Protein AF-A0A1V4HSR7-F1 (afdb_monomer)

Nearest PDB structures (foldseek):
  7r0w-assembly1_V  TM=8.696E-01  e=1.160E-03  Synechocystis
  6th6-assembly1_Af  TM=7.946E-01  e=2.249E-02  Thermococcus kodakarensis KOD1
  6tmf-assembly1_F  TM=7.975E-01  e=2.707E-02  Thermococcus celer Vu 13 = JCM 8558
  7zai-assembly1_E  TM=7.085E-01  e=1.651E-02  Pyrococcus abyssi GE5
  8jvz-assembly2_B  TM=8.352E-01  e=3.465E-02  synthetic construct

Sequence (84 aa):
MTQEQEYLFKEGQTVRLLKNLDVNVHAILHLLGQKGVVEQRYRNMMHRTNWYNVRFPSGEIEPFEEDELDSRFKKRKPLKEDEL

Secondary structure (DSSP, 8-state):
-------SS-TT-EEEE-S------GGGGGGTT-EEEEEEEEE-TTT--EEEEEE-TTS-EEEEEGGGEE---S--PPP-----

Radius of gyration: 14.98 Å; Cα contacts (8 Å, |Δi|>4): 120; chains: 1; bounding box: 29×43×39 Å

Foldseek 3Di:
DPPPPDDPDDAQAKKAFDQPDPDPDPPCNVRHRFIWGFHDWDQDPVVRFIKTFTQGPVRDTDIDTSVRIGRPPDDPPPPPPDPD

pLDDT: mean 77.93, std 18.19, range [37.47, 96.06]

Organism: NCBI:txid1469647

Mean predicted aligned error: 9.39 Å

Solvent-accessible surface area (backbone atoms only — not comparable to full-atom values): 5396 Å² total; per-residue (Å²): 133,83,76,75,78,78,70,92,72,53,70,74,36,66,33,26,35,47,73,83,63,93,6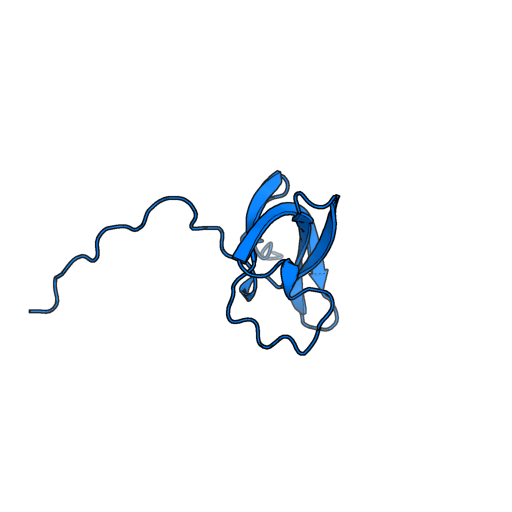6,90,49,78,89,49,60,87,48,47,59,37,63,25,30,24,70,42,76,48,73,40,80,90,78,73,42,53,32,33,34,30,38,34,88,89,70,51,73,48,77,41,48,60,91,48,50,42,68,77,85,72,70,83,68,75,81,78,87,81,89,126

Structure (mmCIF, N/CA/C/O backbone):
data_AF-A0A1V4HSR7-F1
#
_entry.id   AF-A0A1V4HSR7-F1
#
loop_
_atom_site.group_PDB
_atom_site.id
_atom_site.type_symbol
_atom_site.label_atom_id
_atom_site.label_alt_id
_atom_site.label_comp_id
_atom_site.label_asym_id
_atom_site.label_entity_id
_atom_site.label_seq_id
_atom_site.pdbx_PDB_ins_code
_atom_site.Cartn_x
_atom_site.Cartn_y
_atom_site.Cartn_z
_atom_site.occupancy
_atom_site.B_iso_or_equiv
_atom_site.auth_seq_id
_atom_site.auth_comp_id
_atom_site.auth_asym_id
_atom_site.auth_atom_id
_atom_site.pdbx_PDB_model_num
ATOM 1 N N . MET A 1 1 ? 19.011 16.566 15.553 1.00 37.47 1 MET A N 1
ATOM 2 C CA . MET A 1 1 ? 17.576 16.603 15.207 1.00 37.47 1 MET A CA 1
ATOM 3 C C . MET A 1 1 ? 17.364 15.581 14.108 1.00 37.47 1 MET A C 1
ATOM 5 O O . MET A 1 1 ? 17.816 15.811 12.996 1.00 37.47 1 MET A O 1
ATOM 9 N N . THR A 1 2 ? 16.823 14.408 14.427 1.00 45.62 2 THR A N 1
ATOM 10 C CA . THR A 1 2 ? 16.428 13.434 13.405 1.00 45.62 2 THR A CA 1
ATOM 11 C C . THR A 1 2 ? 15.177 13.981 12.741 1.00 45.62 2 THR A C 1
ATOM 13 O O . THR A 1 2 ? 14.140 14.080 13.387 1.00 45.62 2 THR A O 1
ATOM 16 N N . GLN A 1 3 ? 15.299 14.417 11.488 1.00 47.25 3 GLN A N 1
ATOM 17 C CA . GLN A 1 3 ? 14.140 14.640 10.632 1.00 47.25 3 GLN A CA 1
ATOM 18 C C . GLN A 1 3 ? 13.374 13.313 10.621 1.00 47.25 3 GLN A C 1
ATOM 20 O O . GLN A 1 3 ? 13.883 12.320 10.099 1.00 47.25 3 GLN A O 1
ATOM 25 N N . GLU A 1 4 ? 12.219 13.256 11.287 1.00 55.81 4 GLU A N 1
ATOM 26 C CA . GLU A 1 4 ? 11.295 12.143 11.108 1.00 55.81 4 GLU A CA 1
ATOM 27 C C . GLU A 1 4 ? 10.905 12.166 9.637 1.00 55.81 4 GLU A C 1
ATOM 29 O O . GLU A 1 4 ? 10.227 13.077 9.165 1.00 55.81 4 GLU A O 1
ATOM 34 N N . GLN A 1 5 ? 11.460 11.224 8.885 1.00 62.84 5 GLN A N 1
ATOM 35 C CA . GLN A 1 5 ? 11.170 11.090 7.474 1.00 62.84 5 GLN A CA 1
ATOM 36 C C . GLN A 1 5 ? 9.707 10.646 7.379 1.00 62.84 5 GLN A C 1
ATOM 38 O O . GLN A 1 5 ? 9.347 9.568 7.853 1.00 62.84 5 GLN A O 1
ATOM 43 N N . GLU A 1 6 ? 8.856 11.546 6.894 1.00 79.44 6 GLU A N 1
ATOM 44 C CA . GLU A 1 6 ? 7.404 11.414 6.965 1.00 79.44 6 GLU A CA 1
ATOM 45 C C . GLU A 1 6 ? 6.924 10.313 6.010 1.00 79.44 6 GLU A C 1
ATOM 47 O O . GLU A 1 6 ? 7.233 10.331 4.821 1.00 79.44 6 GLU A O 1
ATOM 52 N N . TYR A 1 7 ? 6.185 9.333 6.532 1.00 82.75 7 TYR A N 1
ATOM 53 C CA . TYR A 1 7 ? 5.511 8.330 5.706 1.00 82.75 7 TYR A CA 1
ATOM 54 C C . TYR A 1 7 ? 4.335 8.980 4.969 1.00 82.75 7 TYR A C 1
ATOM 56 O O . TYR A 1 7 ? 3.472 9.575 5.620 1.00 82.75 7 TYR A O 1
ATOM 64 N N . LEU A 1 8 ? 4.232 8.788 3.649 1.00 86.81 8 LEU A N 1
ATOM 65 C CA . LEU A 1 8 ? 3.119 9.333 2.857 1.00 86.81 8 LEU A CA 1
ATOM 66 C C . LEU A 1 8 ? 1.754 8.750 3.243 1.00 86.81 8 LEU A C 1
ATOM 68 O O . LEU A 1 8 ? 0.746 9.463 3.220 1.00 86.81 8 LEU A O 1
ATOM 72 N N . PHE A 1 9 ? 1.708 7.462 3.592 1.00 90.00 9 PHE A N 1
ATOM 73 C CA . PHE A 1 9 ? 0.473 6.780 3.981 1.00 90.00 9 PHE A CA 1
ATOM 74 C C . PHE A 1 9 ? 0.429 6.455 5.478 1.00 90.00 9 PHE A C 1
ATOM 76 O O . PHE A 1 9 ? 1.445 6.188 6.132 1.00 90.00 9 PHE A O 1
ATOM 83 N N . LYS A 1 10 ? -0.786 6.477 6.029 1.00 91.25 10 LYS A N 1
ATOM 84 C CA . LYS A 1 10 ? -1.078 6.142 7.429 1.00 91.25 10 LYS A CA 1
ATOM 85 C C . LYS A 1 10 ? -1.648 4.731 7.539 1.00 91.25 10 LYS A C 1
ATOM 87 O O . LYS A 1 10 ? -2.328 4.264 6.633 1.00 91.25 10 LYS A O 1
ATOM 92 N N . GLU A 1 11 ? -1.433 4.082 8.676 1.00 92.94 11 GLU A N 1
ATOM 93 C CA . GLU A 1 11 ? -2.130 2.834 9.006 1.00 92.94 11 GLU A CA 1
ATOM 94 C C . GLU A 1 11 ? -3.649 3.074 9.058 1.00 92.94 11 GLU A C 1
ATOM 96 O O . GLU A 1 11 ? -4.118 4.141 9.463 1.00 92.94 11 GLU A O 1
ATOM 101 N N . GLY A 1 12 ? -4.422 2.110 8.564 1.00 93.12 12 GLY A N 1
ATOM 102 C CA . GLY A 1 12 ? -5.862 2.218 8.330 1.00 93.12 12 GLY A CA 1
ATOM 103 C C . GLY A 1 12 ? -6.253 2.999 7.068 1.00 93.12 12 GLY A C 1
ATOM 104 O O . GLY A 1 12 ? -7.436 3.049 6.726 1.00 93.12 12 GLY A O 1
ATOM 105 N N . GLN A 1 13 ? -5.306 3.605 6.343 1.00 92.75 13 GLN A N 1
ATOM 106 C CA . GLN A 1 13 ? -5.607 4.342 5.116 1.00 92.75 13 GLN A CA 1
ATOM 107 C C . GLN A 1 13 ? -5.890 3.392 3.949 1.00 92.75 13 GLN A C 1
ATOM 109 O O . GLN A 1 13 ? -5.143 2.451 3.697 1.00 92.75 13 GLN A O 1
ATOM 114 N N . THR A 1 14 ? -6.942 3.677 3.178 1.00 93.94 14 THR A N 1
ATOM 115 C CA . THR A 1 14 ? -7.200 2.974 1.916 1.00 93.94 14 THR A CA 1
ATOM 116 C C . THR A 1 14 ? -6.306 3.516 0.799 1.00 93.94 14 THR A C 1
ATOM 118 O O . THR A 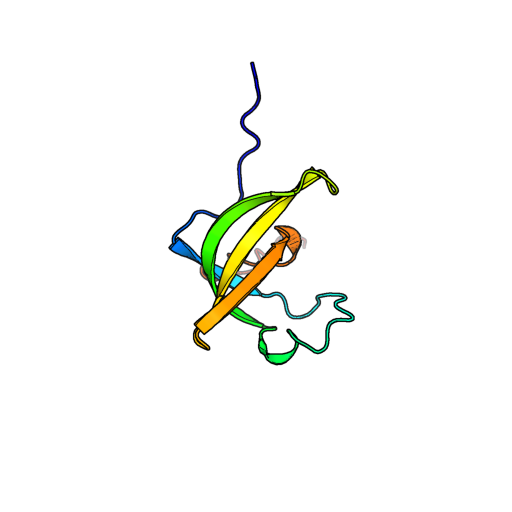1 14 ? -6.331 4.715 0.506 1.00 93.94 14 THR A O 1
ATOM 121 N N . VAL A 1 15 ? -5.573 2.623 0.141 1.00 92.81 15 VAL A N 1
ATOM 122 C CA . VAL A 1 15 ? -4.657 2.894 -0.979 1.00 92.81 15 VAL A CA 1
ATOM 123 C C . VAL A 1 15 ? -4.990 1.992 -2.169 1.00 92.81 15 VAL A C 1
ATOM 125 O O . VAL A 1 15 ? -5.675 0.980 -2.019 1.00 92.81 15 VAL A O 1
ATOM 128 N N . ARG A 1 16 ? -4.604 2.402 -3.379 1.00 92.06 16 ARG A N 1
ATOM 129 C CA . ARG A 1 16 ? -4.725 1.593 -4.595 1.00 92.06 16 ARG A CA 1
ATOM 130 C C . ARG A 1 16 ? -3.361 1.07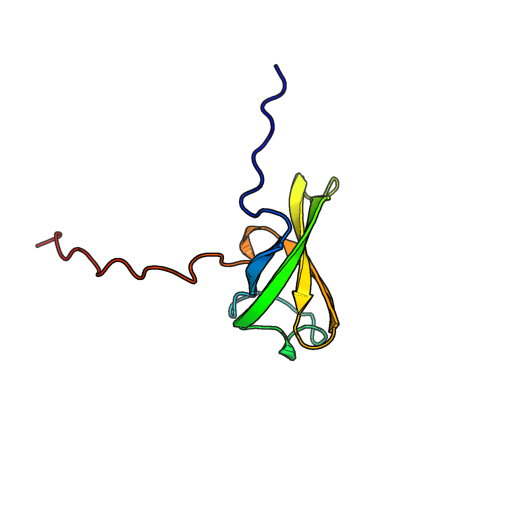5 -4.984 1.00 92.06 16 ARG A C 1
ATOM 132 O O . ARG A 1 16 ? -2.437 1.878 -5.036 1.00 92.06 16 ARG A O 1
ATOM 139 N N . LEU A 1 17 ? -3.276 -0.186 -5.382 1.00 89.31 17 LEU A N 1
ATOM 140 C CA . LEU A 1 17 ? -2.089 -0.661 -6.079 1.00 89.31 17 LEU A CA 1
ATOM 141 C C . LEU A 1 17 ? -2.071 -0.102 -7.509 1.00 89.31 17 LEU A C 1
ATOM 143 O O . LEU A 1 17 ? -3.078 -0.186 -8.222 1.00 89.31 17 LEU A O 1
ATOM 147 N N . LEU A 1 18 ? -0.966 0.505 -7.938 1.00 86.88 18 LEU A N 1
ATOM 148 C CA . LEU A 1 18 ? -0.838 1.028 -9.299 1.00 86.88 18 LEU A CA 1
ATOM 149 C C . LEU A 1 18 ? -0.844 -0.105 -10.336 1.00 86.88 18 LEU A C 1
ATOM 151 O O . LEU A 1 18 ? -0.391 -1.210 -10.079 1.00 86.88 18 LEU A O 1
ATOM 155 N N . LYS A 1 19 ? -1.383 0.164 -11.533 1.00 70.69 19 LYS A N 1
ATOM 156 C CA . LYS A 1 19 ? -1.485 -0.836 -12.617 1.00 70.69 19 LYS A CA 1
ATOM 157 C C . LYS A 1 19 ? -0.213 -0.989 -13.453 1.00 70.69 19 LYS A C 1
ATOM 159 O O . LYS A 1 19 ? -0.094 -1.969 -14.173 1.00 70.69 19 LYS A O 1
ATOM 164 N N . ASN A 1 20 ? 0.695 -0.019 -13.371 1.00 67.19 20 ASN A N 1
ATOM 165 C CA . ASN A 1 20 ? 1.904 0.056 -14.195 1.00 67.19 20 ASN A CA 1
ATOM 166 C C . ASN A 1 20 ? 3.147 -0.306 -13.382 1.00 67.19 20 ASN A C 1
ATOM 168 O O . ASN A 1 20 ? 4.194 0.314 -13.539 1.00 67.19 20 ASN A O 1
ATOM 172 N N . LEU A 1 21 ? 2.999 -1.255 -12.464 1.00 68.38 21 LEU A N 1
ATOM 173 C CA . LEU A 1 21 ? 4.136 -1.779 -11.736 1.00 68.38 21 LEU A CA 1
ATOM 174 C C . LEU A 1 21 ? 4.949 -2.656 -12.674 1.00 68.38 21 LEU A C 1
ATOM 176 O O . LEU A 1 21 ? 4.391 -3.514 -13.360 1.00 68.38 21 LEU A O 1
ATOM 180 N N . ASP A 1 22 ? 6.260 -2.440 -12.692 1.00 63.16 22 ASP A N 1
ATOM 181 C CA . ASP A 1 22 ? 7.217 -3.244 -13.454 1.00 63.16 22 ASP A CA 1
ATOM 182 C C . ASP A 1 22 ? 7.492 -4.562 -12.705 1.00 63.16 22 ASP A C 1
ATOM 184 O O . ASP A 1 22 ? 8.618 -4.928 -12.371 1.00 63.16 22 ASP A O 1
ATOM 188 N N . VAL A 1 23 ? 6.412 -5.243 -12.317 1.00 56.25 23 VAL A N 1
ATOM 189 C CA . VAL A 1 23 ? 6.459 -6.427 -11.466 1.00 56.25 23 VAL A CA 1
ATOM 190 C C . VAL A 1 23 ? 6.461 -7.671 -12.327 1.00 56.25 23 VAL A C 1
ATOM 192 O O . VAL A 1 23 ? 5.441 -8.130 -12.833 1.00 56.25 23 VAL A O 1
ATOM 195 N N . ASN A 1 24 ? 7.635 -8.292 -12.379 1.00 55.53 24 ASN A N 1
ATOM 196 C CA . ASN A 1 24 ? 7.847 -9.672 -12.820 1.00 55.53 24 ASN A CA 1
ATOM 197 C C . ASN A 1 24 ? 7.182 -10.723 -11.898 1.00 55.53 24 ASN A C 1
ATOM 199 O O . ASN A 1 24 ? 7.484 -11.913 -11.976 1.00 55.53 24 ASN A O 1
ATOM 203 N N . VAL A 1 25 ? 6.286 -10.312 -10.997 1.00 63.72 25 VAL A N 1
ATOM 204 C CA . VAL A 1 25 ? 5.715 -11.167 -9.958 1.00 63.72 25 VAL A CA 1
ATOM 205 C C . VAL A 1 25 ? 4.286 -11.527 -10.341 1.00 63.72 25 VAL A C 1
ATOM 207 O O . VAL A 1 25 ? 3.326 -10.825 -10.030 1.00 63.72 25 VAL A O 1
ATOM 210 N N . HIS A 1 26 ? 4.146 -12.675 -11.007 1.00 64.31 26 HIS A N 1
ATOM 211 C CA . HIS A 1 26 ? 2.853 -13.248 -11.401 1.00 64.31 26 HIS A CA 1
ATOM 212 C C . HIS A 1 26 ? 1.873 -13.377 -10.215 1.00 64.31 26 HIS A C 1
ATOM 214 O O . HIS A 1 26 ? 0.662 -13.339 -10.410 1.00 64.31 26 HIS A O 1
ATOM 220 N N . ALA A 1 27 ? 2.404 -13.487 -8.991 1.00 73.88 27 ALA A N 1
ATOM 221 C CA . ALA A 1 27 ? 1.647 -13.671 -7.757 1.00 73.88 27 ALA A CA 1
ATOM 222 C C . ALA A 1 27 ? 0.808 -12.460 -7.319 1.00 73.88 27 ALA A C 1
ATOM 224 O O . ALA A 1 27 ? -0.075 -12.645 -6.498 1.00 73.88 27 ALA A O 1
ATOM 225 N N . ILE A 1 28 ? 1.044 -11.251 -7.845 1.00 81.56 28 ILE A N 1
ATOM 226 C CA . ILE A 1 28 ? 0.290 -10.048 -7.437 1.00 81.56 28 ILE A CA 1
ATOM 227 C C . ILE A 1 28 ? -0.485 -9.394 -8.587 1.00 81.56 28 ILE A C 1
ATOM 229 O O . ILE A 1 28 ? -1.110 -8.348 -8.406 1.00 81.56 28 ILE A O 1
ATOM 233 N N . LEU A 1 29 ? -0.473 -9.998 -9.782 1.00 82.38 29 LEU A N 1
ATOM 234 C CA . LEU A 1 29 ? -1.152 -9.455 -10.964 1.00 82.38 29 LEU A CA 1
ATOM 235 C C . LEU A 1 29 ? -2.650 -9.241 -10.721 1.00 82.38 29 LEU A C 1
ATOM 237 O O . LEU A 1 29 ? -3.221 -8.260 -11.201 1.00 82.38 29 LEU A O 1
ATOM 241 N N . HIS A 1 30 ? -3.289 -10.125 -9.950 1.00 85.00 30 HIS A N 1
ATOM 242 C CA . HIS A 1 30 ? -4.707 -10.004 -9.611 1.00 85.00 30 HIS A CA 1
ATOM 243 C C . HIS A 1 30 ? -5.001 -8.829 -8.672 1.00 85.00 30 HIS A C 1
ATOM 245 O O . HIS A 1 30 ? -6.140 -8.365 -8.644 1.00 85.00 30 HIS A O 1
ATOM 251 N N . LEU A 1 31 ? -4.003 -8.315 -7.948 1.00 87.81 31 LEU A N 1
ATOM 252 C CA . LEU A 1 31 ? -4.126 -7.187 -7.019 1.00 87.81 31 LEU A CA 1
ATOM 253 C C . LEU A 1 31 ? -3.964 -5.823 -7.707 1.00 87.81 31 LEU A C 1
ATOM 255 O O . LEU A 1 31 ? -4.371 -4.798 -7.152 1.00 87.81 31 LEU A O 1
ATOM 259 N N . LEU A 1 32 ? -3.413 -5.779 -8.924 1.00 88.12 32 LEU A N 1
ATOM 260 C CA . LEU A 1 32 ? -3.160 -4.530 -9.648 1.00 88.12 32 LEU A CA 1
ATOM 261 C C . LEU A 1 32 ? -4.444 -3.715 -9.854 1.00 88.12 32 LEU A C 1
ATOM 263 O O . LEU A 1 32 ? -5.453 -4.178 -10.389 1.00 88.12 32 LEU A O 1
ATOM 267 N N . GLY A 1 33 ? -4.411 -2.444 -9.455 1.00 86.62 33 GLY A N 1
ATOM 268 C CA . GLY A 1 33 ? -5.562 -1.547 -9.526 1.00 86.62 33 GLY A CA 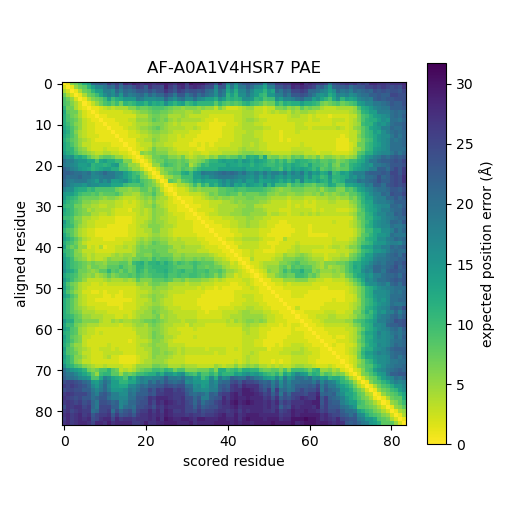1
ATOM 269 C C . GLY A 1 33 ? -6.625 -1.771 -8.447 1.00 86.62 33 GLY A C 1
ATOM 270 O O . GLY A 1 33 ? -7.565 -0.967 -8.383 1.00 86.62 33 GLY A O 1
ATOM 271 N N . GLN A 1 34 ? -6.502 -2.805 -7.606 1.00 90.81 34 GLN A N 1
ATOM 272 C CA . GLN A 1 34 ? -7.395 -3.016 -6.472 1.00 90.81 34 GLN A CA 1
ATOM 273 C C . GLN A 1 34 ? -7.106 -2.028 -5.342 1.00 90.81 34 GLN A C 1
ATOM 275 O O . GLN A 1 34 ? -6.026 -1.441 -5.245 1.00 90.81 34 GLN A O 1
ATOM 280 N N . LYS A 1 35 ? -8.110 -1.830 -4.485 1.00 93.06 35 LYS A N 1
ATOM 281 C CA . LYS A 1 35 ? -7.964 -1.044 -3.261 1.00 93.06 35 LYS A CA 1
ATOM 282 C C . LYS A 1 35 ? -7.634 -1.979 -2.110 1.00 93.06 35 LYS A C 1
ATOM 284 O O . LYS A 1 35 ? -8.315 -2.987 -1.954 1.00 93.06 35 LYS A O 1
ATOM 289 N N . GLY A 1 36 ? -6.675 -1.596 -1.287 1.00 94.19 36 GLY A N 1
ATOM 290 C CA . GLY A 1 36 ? -6.373 -2.253 -0.025 1.00 94.19 36 GLY A CA 1
ATOM 291 C C . GLY A 1 36 ? -6.244 -1.237 1.103 1.00 94.19 36 GLY A C 1
ATOM 292 O O . GLY A 1 36 ? -6.342 -0.026 0.888 1.00 94.19 36 GLY A O 1
ATOM 293 N N . VAL A 1 37 ? -6.067 -1.731 2.319 1.00 95.88 37 VAL A N 1
ATOM 294 C CA . VAL A 1 37 ? -5.890 -0.919 3.524 1.00 95.88 37 VAL A CA 1
ATOM 295 C C . VAL A 1 37 ? -4.472 -1.112 4.033 1.00 95.88 37 VAL A C 1
ATOM 297 O O . VAL A 1 37 ? -4.032 -2.245 4.202 1.00 95.88 37 VAL A O 1
ATOM 300 N N . VAL A 1 38 ? -3.763 -0.015 4.284 1.00 95.69 38 VAL A N 1
ATOM 301 C CA . VAL A 1 38 ? -2.441 -0.053 4.916 1.00 95.69 38 VAL A CA 1
ATOM 302 C C . VAL A 1 38 ? -2.604 -0.578 6.339 1.00 95.69 38 VAL A C 1
ATOM 304 O O . VAL A 1 38 ? -3.248 0.070 7.159 1.00 95.69 38 VAL A O 1
ATOM 307 N N . GLU A 1 39 ? -2.027 -1.732 6.644 1.00 95.50 39 GLU A N 1
ATOM 308 C CA . GLU A 1 39 ? -1.994 -2.264 8.009 1.00 95.50 39 GLU A CA 1
ATOM 309 C C . GLU A 1 39 ? -0.765 -1.811 8.776 1.00 95.50 39 GLU A C 1
ATOM 311 O O . GLU A 1 39 ? -0.865 -1.480 9.951 1.00 95.50 39 GLU A O 1
ATOM 316 N N . GLN A 1 40 ? 0.385 -1.800 8.111 1.00 94.06 40 GLN A N 1
ATOM 317 C CA . GLN A 1 40 ? 1.658 -1.509 8.748 1.00 94.06 40 GLN A CA 1
ATOM 318 C C . GLN A 1 40 ? 2.539 -0.719 7.794 1.00 94.06 40 GLN A C 1
ATOM 320 O O . GLN A 1 40 ? 2.513 -0.932 6.581 1.00 94.06 40 GLN A O 1
ATOM 325 N N . ARG A 1 41 ? 3.351 0.168 8.357 1.00 92.75 41 ARG A N 1
ATOM 326 C CA . ARG A 1 41 ? 4.389 0.915 7.643 1.00 92.75 41 ARG A CA 1
ATOM 327 C C . ARG A 1 41 ? 5.744 0.661 8.280 1.00 92.75 41 ARG A C 1
ATOM 329 O O . ARG A 1 41 ? 5.864 0.616 9.504 1.00 92.75 41 ARG A O 1
ATOM 336 N N . TYR A 1 42 ? 6.763 0.493 7.458 1.00 91.12 42 TYR A N 1
ATOM 337 C CA . TYR A 1 42 ? 8.121 0.272 7.929 1.00 91.12 42 TYR A CA 1
ATOM 338 C C . TYR A 1 42 ? 9.128 0.801 6.919 1.00 91.12 42 TYR A C 1
ATOM 340 O O . TYR A 1 42 ? 8.831 1.004 5.742 1.00 91.12 42 TYR A O 1
ATOM 348 N N . ARG A 1 43 ? 10.351 1.024 7.391 1.00 87.69 43 ARG A N 1
ATOM 349 C CA . ARG A 1 43 ? 11.459 1.399 6.524 1.00 87.69 43 ARG A CA 1
ATOM 350 C C . ARG A 1 43 ? 12.201 0.149 6.090 1.00 87.69 43 ARG A C 1
ATOM 352 O O . 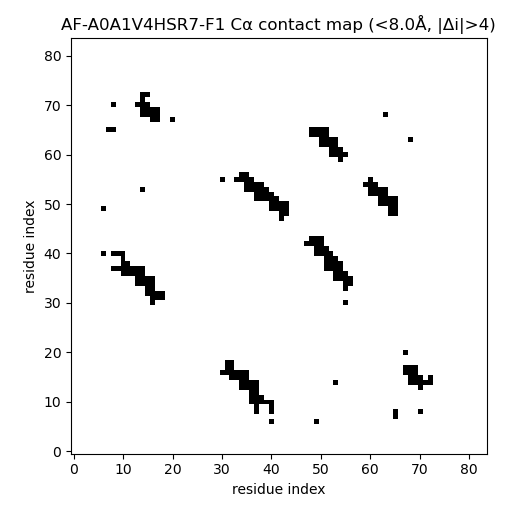ARG A 1 43 ? 12.713 -0.588 6.934 1.00 87.69 43 ARG A O 1
ATOM 359 N N . ASN A 1 44 ? 12.317 -0.065 4.786 1.00 86.19 44 ASN A N 1
ATOM 360 C CA . ASN A 1 44 ? 13.186 -1.109 4.276 1.00 86.19 44 ASN A CA 1
ATOM 361 C C . ASN A 1 44 ? 14.643 -0.636 4.391 1.00 86.19 44 ASN A C 1
ATOM 363 O O . ASN A 1 44 ? 15.051 0.335 3.754 1.00 86.19 44 ASN A O 1
ATOM 367 N N . MET A 1 45 ? 15.437 -1.296 5.238 1.00 82.12 45 MET A N 1
ATOM 368 C CA . MET A 1 45 ? 16.827 -0.893 5.482 1.00 82.12 45 MET A CA 1
ATOM 369 C C . MET A 1 45 ? 17.756 -1.174 4.295 1.00 82.12 45 MET A C 1
ATOM 371 O O . MET A 1 45 ? 18.761 -0.478 4.155 1.00 82.12 45 MET A O 1
ATOM 375 N N . MET A 1 46 ? 17.424 -2.146 3.436 1.00 80.75 46 MET A N 1
ATOM 376 C CA . MET A 1 46 ? 18.231 -2.473 2.255 1.00 80.75 46 MET A CA 1
ATOM 377 C C . MET A 1 46 ? 18.103 -1.397 1.177 1.00 80.75 46 MET A C 1
ATOM 379 O O . MET A 1 46 ? 19.112 -0.905 0.678 1.00 80.75 46 MET A O 1
ATOM 383 N N . HIS A 1 47 ? 16.873 -0.983 0.870 1.00 76.56 47 HIS A N 1
ATOM 384 C CA . HIS A 1 47 ? 16.592 -0.018 -0.201 1.00 76.56 47 HIS A CA 1
ATOM 385 C C . HIS A 1 47 ? 16.451 1.426 0.303 1.00 76.56 47 HIS A C 1
ATOM 387 O O . HIS A 1 47 ? 16.396 2.363 -0.486 1.00 76.56 47 HIS A O 1
ATOM 393 N N . ARG A 1 48 ? 16.439 1.627 1.630 1.00 82.69 48 ARG A N 1
ATOM 394 C CA . ARG A 1 48 ? 16.225 2.914 2.320 1.00 82.69 48 ARG A CA 1
ATOM 395 C C . ARG A 1 48 ? 14.897 3.603 1.972 1.00 82.69 48 ARG A C 1
ATOM 397 O O . ARG A 1 48 ? 14.746 4.775 2.327 1.00 82.69 48 ARG A O 1
ATOM 404 N N . THR A 1 49 ? 13.957 2.878 1.369 1.00 85.25 49 THR A N 1
ATOM 405 C CA . THR A 1 49 ? 12.613 3.317 0.971 1.00 85.25 49 THR A CA 1
ATOM 406 C C . THR A 1 49 ? 11.561 2.984 2.035 1.00 85.25 49 THR A C 1
ATOM 408 O O . THR A 1 49 ? 11.767 2.122 2.901 1.00 85.25 49 THR A O 1
ATOM 411 N N . ASN A 1 50 ? 10.435 3.700 1.996 1.00 89.50 50 ASN A N 1
ATOM 412 C CA . ASN A 1 50 ? 9.265 3.413 2.825 1.00 89.50 50 ASN A CA 1
ATOM 413 C C . ASN A 1 50 ? 8.445 2.296 2.183 1.00 89.50 50 ASN A C 1
ATOM 415 O O . ASN A 1 50 ? 8.189 2.326 0.980 1.00 89.50 50 ASN A O 1
ATOM 419 N N . TRP A 1 51 ? 8.042 1.329 2.998 1.00 92.81 51 TRP A N 1
ATOM 420 C CA . TRP A 1 51 ? 7.256 0.177 2.584 1.00 92.81 51 TRP A CA 1
ATOM 421 C C . TRP A 1 51 ? 5.997 0.057 3.441 1.00 92.81 51 TRP A C 1
ATOM 423 O O . TRP A 1 51 ? 5.966 0.462 4.611 1.00 92.81 51 TRP A O 1
ATOM 433 N N . TYR A 1 52 ? 4.958 -0.515 2.844 1.00 93.56 52 TYR A N 1
ATOM 434 C CA . TYR A 1 52 ? 3.621 -0.599 3.407 1.00 93.56 52 TYR A CA 1
ATOM 435 C C . TYR A 1 52 ? 3.053 -1.999 3.200 1.00 93.56 52 TYR A C 1
ATOM 437 O O . TYR A 1 52 ? 2.933 -2.461 2.069 1.00 93.56 52 TYR A O 1
ATOM 445 N N . ASN A 1 53 ? 2.646 -2.649 4.289 1.00 95.44 53 ASN A N 1
ATOM 446 C CA . ASN A 1 53 ? 1.849 -3.869 4.211 1.00 95.44 53 ASN A CA 1
ATOM 447 C C . ASN A 1 53 ? 0.402 -3.478 3.933 1.00 95.44 53 ASN A C 1
ATOM 449 O O . ASN A 1 53 ? -0.220 -2.774 4.737 1.00 95.44 53 ASN A O 1
ATOM 453 N N . VAL A 1 54 ? -0.131 -3.929 2.802 1.00 95.12 54 VAL A N 1
ATOM 454 C CA . VAL A 1 54 ? -1.482 -3.598 2.353 1.00 95.12 54 VAL A CA 1
ATOM 455 C C . VAL A 1 54 ? -2.343 -4.851 2.370 1.00 95.12 54 VAL A C 1
ATOM 457 O O . VAL A 1 54 ? -2.051 -5.831 1.691 1.00 95.12 54 VAL A O 1
ATOM 460 N N . ARG A 1 55 ? -3.440 -4.793 3.128 1.00 96.06 55 ARG A N 1
ATOM 461 C CA . ARG A 1 55 ? -4.459 -5.839 3.174 1.00 96.06 55 ARG A CA 1
ATOM 462 C C . ARG A 1 55 ? -5.518 -5.601 2.105 1.00 96.06 55 ARG A C 1
ATOM 464 O O . ARG A 1 55 ? -6.177 -4.556 2.105 1.00 96.06 55 ARG A O 1
ATOM 471 N N . PHE A 1 56 ? -5.728 -6.578 1.234 1.00 93.56 56 PHE A N 1
ATOM 472 C CA . PHE A 1 56 ? -6.752 -6.530 0.190 1.00 93.56 56 PHE A CA 1
ATOM 473 C C . PHE A 1 56 ? -8.052 -7.231 0.612 1.00 93.56 56 PHE A C 1
ATOM 475 O O . PHE A 1 56 ? -8.061 -8.006 1.569 1.00 93.56 56 PHE A O 1
ATOM 482 N N . PRO A 1 57 ? -9.174 -6.994 -0.098 1.00 90.44 57 PRO A N 1
ATOM 483 C CA . PRO A 1 57 ? -10.448 -7.663 0.172 1.00 90.44 57 PRO A CA 1
ATOM 484 C C . PRO A 1 57 ? -10.400 -9.190 0.045 1.00 90.44 57 PRO A C 1
ATOM 486 O O . PRO A 1 57 ? -11.242 -9.863 0.632 1.00 90.44 57 PRO A O 1
ATOM 489 N N . SER A 1 58 ? -9.424 -9.735 -0.692 1.00 89.88 58 SER A N 1
ATOM 490 C CA . SER A 1 58 ? -9.140 -11.176 -0.749 1.00 89.88 58 SER A CA 1
ATOM 491 C C . SER A 1 58 ? -8.672 -11.749 0.596 1.00 89.88 58 SER A C 1
ATOM 493 O O . SER A 1 58 ? -8.721 -12.959 0.789 1.00 89.88 58 SER A O 1
ATOM 495 N N . GLY A 1 59 ? -8.240 -10.896 1.531 1.00 90.44 59 GLY A N 1
ATOM 496 C CA . GLY A 1 59 ? -7.603 -11.283 2.790 1.00 90.44 59 GLY A CA 1
ATOM 497 C C . GLY A 1 59 ? -6.079 -11.385 2.695 1.00 90.44 59 GLY A C 1
ATOM 498 O O . GLY A 1 59 ? -5.425 -11.528 3.724 1.00 90.44 59 GLY A O 1
ATOM 499 N N . GLU A 1 60 ? -5.515 -11.272 1.491 1.00 91.69 60 GLU A N 1
ATOM 500 C CA . GLU A 1 60 ? -4.070 -11.257 1.259 1.00 91.69 60 GLU A CA 1
ATOM 501 C C . GLU A 1 60 ? -3.445 -9.969 1.804 1.00 91.69 60 GLU A C 1
ATOM 503 O O . GLU A 1 60 ? -4.048 -8.889 1.746 1.00 91.69 60 GLU A O 1
ATOM 508 N N . ILE A 1 61 ? -2.231 -10.098 2.336 1.00 94.12 61 ILE A N 1
ATOM 509 C CA . ILE A 1 61 ? -1.429 -8.992 2.853 1.00 94.12 61 ILE A CA 1
ATOM 510 C C . ILE A 1 61 ? -0.097 -9.049 2.129 1.00 94.12 61 ILE A C 1
ATOM 512 O O . ILE A 1 61 ? 0.660 -9.996 2.320 1.00 94.12 61 ILE A O 1
ATOM 516 N N . GLU A 1 62 ? 0.177 -8.030 1.326 1.00 92.62 62 GLU A N 1
ATOM 517 C CA . GLU A 1 62 ? 1.398 -7.956 0.530 1.00 92.62 62 GLU A CA 1
ATOM 518 C C . GLU A 1 62 ? 2.140 -6.636 0.800 1.00 92.62 62 GLU A C 1
ATOM 520 O O . GLU A 1 62 ? 1.495 -5.608 1.061 1.00 92.62 62 GLU A O 1
ATOM 525 N N . PRO A 1 63 ? 3.483 -6.656 0.791 1.00 92.38 63 PRO A N 1
ATOM 526 C CA . PRO A 1 63 ? 4.307 -5.477 0.998 1.00 92.38 63 PRO A CA 1
ATOM 527 C C . PRO A 1 63 ? 4.519 -4.708 -0.317 1.00 92.38 63 PRO A C 1
ATOM 529 O O . PRO A 1 63 ? 4.866 -5.305 -1.333 1.00 92.38 63 PRO A O 1
ATOM 532 N N . PHE A 1 64 ? 4.373 -3.382 -0.280 1.00 90.75 64 PHE A N 1
ATOM 533 C CA . PHE A 1 64 ? 4.600 -2.496 -1.432 1.00 90.75 64 PHE A CA 1
ATOM 534 C C . PHE A 1 64 ? 5.419 -1.267 -1.056 1.00 90.75 64 PHE A C 1
ATOM 536 O O . PHE A 1 64 ? 5.320 -0.766 0.070 1.00 90.75 64 PHE A O 1
ATOM 543 N N . GLU A 1 65 ? 6.192 -0.748 -2.004 1.00 90.62 65 GLU A N 1
ATOM 544 C CA . GLU A 1 65 ? 6.877 0.532 -1.847 1.00 90.62 65 GLU A CA 1
ATOM 545 C C . GLU A 1 65 ? 5.898 1.708 -1.935 1.00 90.62 65 GLU A C 1
ATOM 547 O O . GLU A 1 65 ? 4.786 1.612 -2.458 1.00 90.62 65 GLU A O 1
ATOM 552 N N . GLU A 1 66 ? 6.329 2.859 -1.425 1.00 88.12 66 GLU A N 1
ATOM 553 C CA . GLU A 1 66 ? 5.550 4.098 -1.465 1.00 88.12 66 GLU A CA 1
ATOM 554 C C . GLU A 1 66 ? 5.074 4.469 -2.880 1.00 88.12 66 GLU A C 1
ATOM 556 O O . GLU A 1 66 ? 3.900 4.792 -3.067 1.00 88.12 66 GLU A O 1
ATOM 561 N N . ASP A 1 67 ? 5.959 4.355 -3.872 1.00 87.06 67 ASP A N 1
ATOM 562 C CA . ASP A 1 67 ? 5.690 4.724 -5.267 1.00 87.06 67 ASP A CA 1
ATOM 563 C C . ASP A 1 67 ? 4.772 3.732 -5.993 1.00 87.06 67 ASP A C 1
ATOM 565 O O . ASP A 1 67 ? 4.261 4.030 -7.072 1.00 87.06 67 ASP A O 1
ATOM 569 N N . GLU A 1 68 ? 4.519 2.564 -5.401 1.00 88.50 68 GLU A N 1
ATOM 570 C CA . GLU A 1 68 ? 3.637 1.536 -5.955 1.00 88.50 68 GLU A CA 1
ATOM 571 C C . GLU A 1 68 ? 2.164 1.760 -5.585 1.00 88.50 68 GLU A C 1
ATOM 573 O O . GLU A 1 68 ? 1.254 1.121 -6.132 1.00 88.50 68 GLU A O 1
ATOM 578 N N . LEU A 1 69 ? 1.917 2.695 -4.667 1.00 89.81 69 LEU A N 1
ATOM 579 C CA . LEU A 1 69 ? 0.626 2.942 -4.052 1.00 89.81 69 LEU A CA 1
ATOM 580 C C . LEU A 1 69 ? 0.091 4.333 -4.400 1.00 89.81 69 LEU A C 1
ATOM 582 O O . LEU A 1 69 ? 0.796 5.335 -4.441 1.00 89.81 69 LEU A O 1
ATOM 586 N N . ASP A 1 70 ? -1.222 4.414 -4.597 1.00 88.19 70 ASP A N 1
ATOM 587 C CA . ASP A 1 70 ? -1.923 5.663 -4.884 1.00 88.19 70 ASP A CA 1
ATOM 588 C C . ASP A 1 70 ? -3.018 5.926 -3.844 1.00 88.19 70 ASP A C 1
ATOM 590 O O . ASP A 1 70 ? -3.966 5.150 -3.689 1.00 88.19 70 ASP A O 1
ATOM 594 N N . SER A 1 71 ? -2.912 7.051 -3.133 1.00 76.25 71 SER A N 1
ATOM 595 C CA . SER A 1 71 ? -3.920 7.522 -2.171 1.00 76.25 71 SER A CA 1
ATOM 596 C C . SER A 1 71 ? -4.958 8.465 -2.775 1.00 76.25 71 SER A C 1
ATOM 598 O O . SER A 1 71 ? -5.927 8.831 -2.097 1.00 76.25 71 SER A O 1
ATOM 600 N N . ARG A 1 72 ? -4.806 8.875 -4.043 1.00 66.62 72 ARG A N 1
ATOM 601 C CA . ARG A 1 72 ? -5.667 9.863 -4.710 1.00 66.62 72 ARG A CA 1
ATOM 602 C C . ARG A 1 72 ? -6.993 9.248 -5.164 1.00 66.62 72 ARG A C 1
ATOM 604 O O . ARG A 1 72 ? -7.426 9.398 -6.302 1.00 66.62 72 ARG A O 1
ATOM 611 N N . PHE A 1 73 ? -7.716 8.613 -4.245 1.00 55.50 73 PHE A N 1
ATOM 612 C CA . PHE A 1 73 ? -9.109 8.216 -4.467 1.00 55.50 73 PHE A CA 1
ATOM 613 C C . PHE A 1 73 ? -10.092 9.380 -4.403 1.00 55.50 73 PHE A C 1
ATOM 615 O O . PHE A 1 73 ? -11.234 9.241 -4.841 1.00 55.50 73 PHE A O 1
ATOM 622 N N . LYS A 1 74 ? -9.685 10.527 -3.853 1.00 43.41 74 LYS A N 1
ATOM 623 C CA . LYS A 1 74 ? -10.521 11.72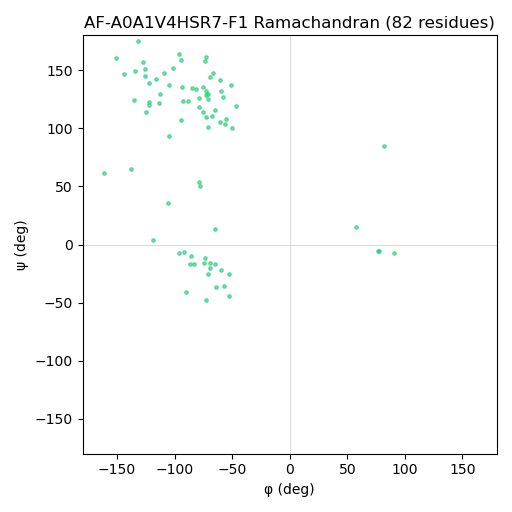3 -3.813 1.00 43.41 74 LYS A CA 1
ATOM 624 C C . LYS A 1 74 ? -9.817 12.885 -4.497 1.00 43.41 74 LYS A C 1
ATOM 626 O O . LYS A 1 74 ? -8.767 13.334 -4.058 1.00 43.41 74 LYS A O 1
ATOM 631 N N . LYS A 1 75 ? -10.519 13.403 -5.510 1.00 42.91 75 LYS A N 1
ATOM 632 C CA . LYS A 1 75 ? -10.264 14.618 -6.292 1.00 42.91 75 LYS A CA 1
ATOM 633 C C . LYS A 1 75 ? -9.242 14.440 -7.418 1.00 42.91 75 LYS A C 1
ATOM 635 O O . LYS A 1 75 ? -8.111 14.905 -7.336 1.00 42.91 75 LYS A O 1
ATOM 640 N N . ARG A 1 76 ? -9.741 13.972 -8.571 1.00 39.22 76 ARG A N 1
ATOM 641 C CA . ARG A 1 76 ? -9.469 14.730 -9.800 1.00 39.22 76 ARG A CA 1
ATOM 642 C C . ARG A 1 76 ? -9.846 16.181 -9.483 1.00 39.22 76 ARG A C 1
ATOM 644 O O . ARG A 1 76 ? -11.030 16.501 -9.421 1.00 39.22 76 ARG A O 1
ATOM 651 N N . LYS A 1 77 ? -8.866 17.039 -9.184 1.00 44.91 77 LYS A N 1
ATOM 652 C CA . LYS A 1 77 ? -9.055 18.451 -9.511 1.00 44.91 77 LYS A CA 1
ATOM 653 C C . LYS A 1 77 ? -9.260 18.469 -11.032 1.00 44.91 77 LYS A C 1
ATOM 655 O O . LYS A 1 77 ? -8.518 17.755 -11.713 1.00 44.91 77 LYS 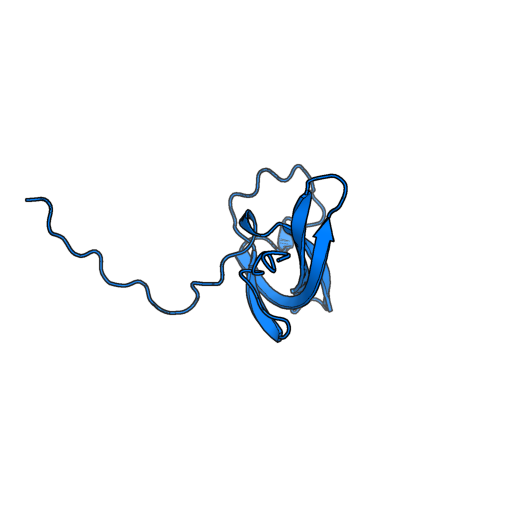A O 1
ATOM 660 N N . PRO A 1 78 ? -10.273 19.172 -11.563 1.00 41.00 78 PRO A N 1
ATOM 661 C CA . PRO A 1 78 ? -10.299 19.441 -12.993 1.00 41.00 78 PRO A CA 1
ATOM 662 C C . PRO A 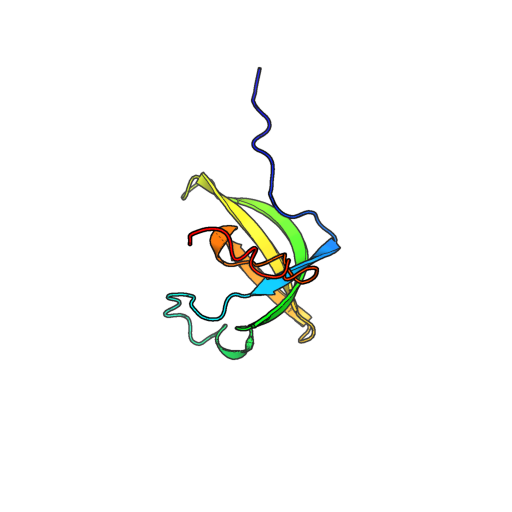1 78 ? -8.941 20.039 -13.360 1.00 41.00 78 PRO A C 1
ATOM 664 O O . PRO A 1 78 ? -8.382 20.815 -12.576 1.00 41.00 78 PRO A O 1
ATOM 667 N N . LEU A 1 79 ? -8.383 19.600 -14.487 1.00 44.88 79 LEU A N 1
ATOM 668 C CA . LEU A 1 79 ? -7.257 20.285 -15.106 1.00 44.88 79 LEU A CA 1
ATOM 669 C C . LEU A 1 79 ? -7.625 21.771 -15.114 1.00 44.88 79 LEU A C 1
ATOM 671 O O . LEU A 1 79 ? -8.675 22.135 -15.639 1.00 44.88 79 LEU A O 1
ATOM 675 N N . LYS A 1 80 ? -6.828 22.609 -14.446 1.00 43.22 80 LYS A N 1
ATOM 676 C CA . LYS A 1 80 ? -6.837 24.017 -14.811 1.00 43.22 80 LYS A CA 1
ATOM 677 C C . LYS A 1 80 ? -6.152 24.051 -16.168 1.00 43.22 80 LYS A C 1
ATOM 679 O O . LYS A 1 80 ? -4.943 23.857 -16.241 1.00 43.22 80 LYS A O 1
ATOM 684 N N . GLU A 1 81 ? -6.963 24.150 -17.212 1.00 51.56 81 GLU A N 1
ATOM 685 C CA . GLU A 1 81 ? -6.554 24.768 -18.465 1.00 51.56 81 GLU A CA 1
ATOM 686 C C . GLU A 1 81 ? -6.093 26.178 -18.099 1.00 51.56 81 GLU A C 1
ATOM 688 O O . GLU A 1 81 ? -6.923 26.992 -17.726 1.00 51.56 81 GLU A O 1
ATOM 693 N N . ASP A 1 82 ? -4.787 26.414 -18.071 1.00 52.69 82 ASP A N 1
ATOM 694 C CA . ASP A 1 82 ? -4.188 27.754 -18.084 1.00 52.69 82 ASP A CA 1
ATOM 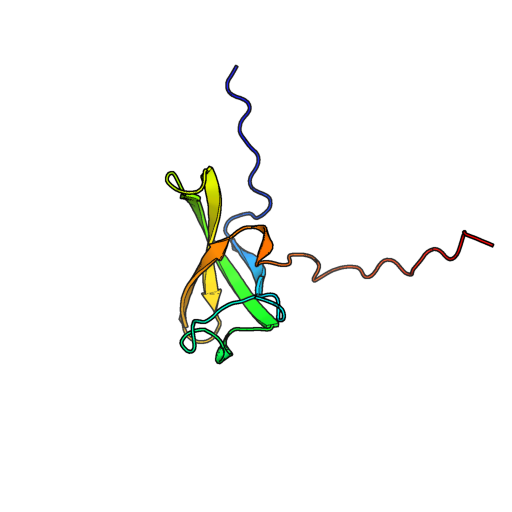695 C C . ASP A 1 82 ? -2.717 27.601 -18.520 1.00 52.69 82 ASP A C 1
ATOM 697 O O . ASP A 1 82 ? -1.781 27.860 -17.769 1.00 52.69 82 ASP A O 1
ATOM 701 N N . GLU A 1 83 ? -2.535 27.100 -19.743 1.00 49.00 83 GLU A N 1
ATOM 702 C CA . GLU A 1 83 ? -1.372 27.376 -20.602 1.00 49.00 83 GLU A CA 1
ATOM 703 C C . GLU A 1 83 ? -1.886 27.594 -22.038 1.00 49.00 83 GLU A C 1
ATOM 705 O O . GLU A 1 83 ? -1.636 26.796 -22.942 1.00 49.00 83 GLU A O 1
ATOM 710 N N . LEU A 1 84 ? -2.669 28.663 -22.227 1.00 42.00 84 LEU A N 1
ATOM 711 C CA . LEU A 1 84 ? -2.953 29.265 -23.534 1.00 42.00 84 LEU A CA 1
ATOM 712 C C . LEU A 1 84 ? -2.657 30.764 -23.479 1.00 42.00 84 LEU A C 1
ATOM 714 O O . LEU A 1 84 ? -3.106 31.410 -22.506 1.00 42.00 84 LEU A O 1
#